Protein AF-A0A2D9JHL9-F1 (afdb_monomer)

pLDDT: mean 88.26, std 13.21, range [36.41, 97.88]

Sequence (69 aa):
ATTPQWPIMHAVLHGVSRDEMMARHKANHIQVAYANSADEADLAMRAKASVANQLGMVVNYCGVRPDAH

Mean predicted aligned error: 5.17 Å

Radius of gyration: 14.08 Å; Cα contacts (8 Å, |Δi|>4): 26; chains: 1; bounding box: 34×32×34 Å

Solvent-accessible surface area (backbone atoms only — not comparable to full-atom values): 4845 Å² total; per-residue (Å²): 136,85,64,86,92,50,94,82,87,88,84,84,67,56,79,42,53,73,66,64,51,56,76,68,50,92,61,96,74,84,88,87,82,89,57,95,43,72,69,49,42,52,47,53,54,50,50,57,47,50,53,42,41,75,73,72,43,90,77,84,87,83,44,82,65,87,80,82,109

Structure (mmCIF, N/CA/C/O backbone):
data_AF-A0A2D9JHL9-F1
#
_entry.id   AF-A0A2D9JHL9-F1
#
loop_
_atom_site.group_PDB
_atom_site.id
_atom_site.type_symbol
_atom_site.label_atom_id
_atom_site.label_alt_id
_atom_site.label_comp_id
_atom_site.label_asym_id
_atom_site.label_entity_id
_atom_site.label_seq_id
_atom_site.pdbx_PDB_ins_code
_atom_site.Cartn_x
_atom_site.Cartn_y
_atom_site.Cartn_z
_atom_site.occupancy
_atom_site.B_iso_or_equiv
_atom_site.auth_seq_id
_atom_site.auth_comp_id
_atom_site.auth_asym_id
_atom_site.auth_atom_id
_atom_site.pdbx_PDB_model_num
ATOM 1 N N . ALA A 1 1 ? 8.059 19.148 -0.617 1.00 55.22 1 ALA A N 1
ATOM 2 C CA . ALA A 1 1 ? 9.522 19.029 -0.757 1.00 55.22 1 ALA A CA 1
ATOM 3 C C . ALA A 1 1 ? 9.907 17.592 -0.439 1.00 55.22 1 ALA A C 1
ATOM 5 O O . ALA A 1 1 ? 9.396 17.059 0.536 1.00 55.22 1 ALA A O 1
ATOM 6 N N . THR A 1 2 ? 10.717 16.951 -1.277 1.00 81.94 2 THR A N 1
ATOM 7 C CA . THR A 1 2 ? 11.305 15.637 -0.981 1.00 81.94 2 THR A CA 1
ATOM 8 C C . THR A 1 2 ? 12.608 15.838 -0.210 1.00 81.94 2 THR A C 1
ATOM 10 O O . THR A 1 2 ? 13.324 16.795 -0.496 1.00 81.94 2 THR A O 1
ATOM 13 N N . THR A 1 3 ? 12.916 14.956 0.740 1.00 90.62 3 THR A N 1
ATOM 14 C CA . THR A 1 3 ? 14.184 14.945 1.490 1.00 90.62 3 THR A CA 1
ATOM 15 C C . THR A 1 3 ? 15.110 13.918 0.830 1.00 90.62 3 THR A C 1
ATOM 17 O O . THR A 1 3 ? 14.909 12.728 1.064 1.00 90.62 3 THR A O 1
ATOM 20 N N . PRO A 1 4 ? 1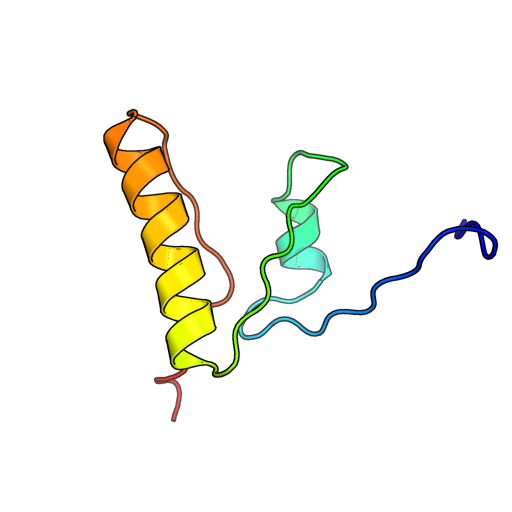6.085 14.308 -0.020 1.00 87.94 4 PRO A N 1
ATOM 21 C CA . PRO A 1 4 ? 16.871 13.351 -0.815 1.00 87.94 4 PRO A CA 1
ATOM 22 C C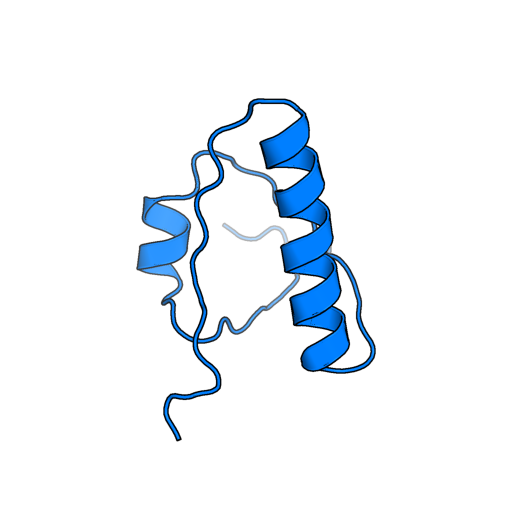 . PRO A 1 4 ? 17.711 12.381 0.022 1.00 87.94 4 PRO A C 1
ATOM 24 O O . PRO A 1 4 ? 18.123 11.336 -0.464 1.00 87.94 4 PRO A O 1
ATOM 27 N N . GLN A 1 5 ? 17.973 12.732 1.280 1.00 94.50 5 GLN A N 1
ATOM 28 C CA . GLN A 1 5 ? 18.685 11.893 2.238 1.00 94.50 5 GLN A CA 1
ATOM 29 C C . GLN A 1 5 ? 17.840 10.707 2.722 1.00 94.50 5 GLN A C 1
ATOM 31 O O . GLN A 1 5 ? 18.374 9.796 3.350 1.00 94.50 5 GLN A O 1
ATOM 36 N N . TRP A 1 6 ? 16.523 10.733 2.508 1.00 95.19 6 TRP A N 1
ATOM 37 C CA . TRP A 1 6 ? 15.625 9.674 2.954 1.00 95.19 6 TRP A CA 1
ATOM 38 C C . TRP A 1 6 ? 15.424 8.635 1.852 1.00 95.19 6 TRP A C 1
ATOM 40 O O . TRP A 1 6 ? 15.460 8.987 0.674 1.00 95.19 6 TRP A O 1
ATOM 50 N N . PRO A 1 7 ? 15.166 7.363 2.205 1.00 92.00 7 PRO A N 1
ATOM 51 C CA . PRO A 1 7 ? 14.769 6.362 1.226 1.00 92.00 7 PRO A CA 1
ATOM 52 C C . PRO A 1 7 ? 13.515 6.813 0.468 1.00 92.00 7 PRO A C 1
ATOM 54 O O . PRO A 1 7 ? 12.499 7.152 1.079 1.00 92.00 7 PRO A O 1
ATOM 57 N N . ILE A 1 8 ? 13.587 6.807 -0.863 1.00 92.31 8 ILE A N 1
ATOM 58 C CA . ILE A 1 8 ? 12.474 7.178 -1.741 1.00 92.31 8 ILE A CA 1
ATOM 59 C C . ILE A 1 8 ? 11.948 5.913 -2.412 1.00 92.31 8 ILE A C 1
ATOM 61 O O . ILE A 1 8 ? 12.697 5.188 -3.064 1.00 92.31 8 ILE A O 1
ATOM 65 N N . MET A 1 9 ? 10.646 5.674 -2.275 1.00 91.94 9 MET A N 1
ATOM 66 C CA . MET A 1 9 ? 9.930 4.635 -3.007 1.00 91.94 9 MET A CA 1
ATOM 67 C C . MET A 1 9 ? 9.095 5.283 -4.113 1.00 91.94 9 MET A C 1
ATOM 69 O O . MET A 1 9 ? 8.375 6.251 -3.867 1.00 91.94 9 MET A O 1
ATOM 73 N N . HIS A 1 10 ? 9.207 4.749 -5.329 1.00 91.94 10 HIS A N 1
ATOM 74 C CA . HIS A 1 10 ? 8.384 5.134 -6.470 1.00 91.94 10 HIS A CA 1
ATOM 75 C C . HIS A 1 10 ? 7.486 3.956 -6.854 1.00 91.94 10 HIS A C 1
ATOM 77 O O . HIS A 1 10 ? 7.990 2.892 -7.211 1.00 91.94 10 HIS A O 1
ATOM 83 N N . ALA A 1 11 ? 6.168 4.147 -6.789 1.00 90.38 11 ALA A N 1
ATOM 84 C CA . ALA A 1 11 ? 5.182 3.120 -7.106 1.00 90.38 11 ALA A CA 1
ATOM 85 C C . ALA A 1 11 ? 4.328 3.517 -8.309 1.00 90.38 11 ALA A C 1
ATOM 87 O O . ALA A 1 11 ? 3.955 4.679 -8.474 1.00 90.38 11 ALA A O 1
ATOM 88 N N . VAL A 1 12 ? 3.969 2.511 -9.100 1.00 89.38 12 VAL A N 1
ATOM 89 C CA . VAL A 1 12 ? 2.895 2.586 -10.089 1.00 89.38 12 VAL A CA 1
ATOM 90 C C . VAL A 1 12 ? 1.758 1.712 -9.576 1.00 89.38 12 VAL A C 1
ATOM 92 O O . VAL A 1 12 ? 1.993 0.575 -9.175 1.00 89.38 12 VAL A O 1
ATOM 95 N N . LEU A 1 13 ? 0.547 2.265 -9.534 1.00 89.06 13 LEU A N 1
ATOM 96 C CA . LEU A 1 13 ? -0.645 1.572 -9.049 1.00 89.06 13 LEU A CA 1
ATOM 97 C C . LEU A 1 13 ? -1.531 1.179 -10.232 1.00 89.06 13 LEU A C 1
ATOM 99 O O . LEU A 1 13 ? -1.679 1.942 -11.188 1.00 89.06 13 LEU A O 1
ATOM 103 N N . HIS A 1 14 ? -2.129 -0.005 -10.158 1.00 86.19 14 HIS A N 1
ATOM 104 C CA . HIS A 1 14 ? -3.058 -0.498 -11.170 1.00 86.19 14 HIS A CA 1
ATOM 105 C C . HIS A 1 14 ? -4.490 -0.102 -10.809 1.00 86.19 14 HIS A C 1
ATOM 107 O O . HIS A 1 14 ? -4.885 -0.204 -9.653 1.00 86.19 1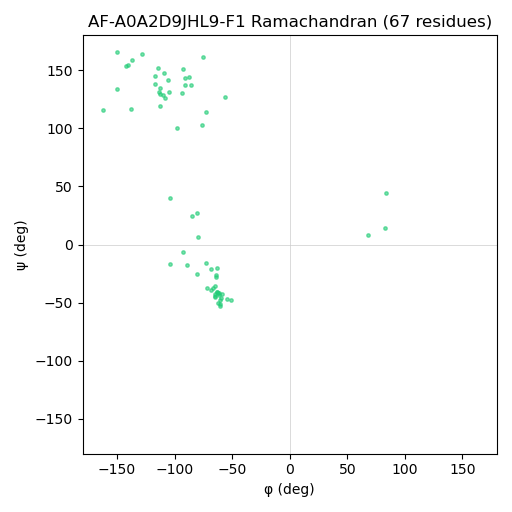4 HIS A O 1
ATOM 113 N N . GLY A 1 15 ? -5.279 0.356 -11.785 1.00 87.38 15 GLY A N 1
ATOM 114 C CA . GLY A 1 15 ? -6.716 0.616 -11.607 1.00 87.38 15 GLY A CA 1
ATOM 115 C C . GLY A 1 15 ? -7.085 1.790 -10.687 1.00 87.38 15 GLY A C 1
ATOM 116 O O . GLY A 1 15 ? -8.259 1.952 -10.368 1.00 87.38 15 GLY A O 1
ATOM 117 N N . VAL A 1 16 ? -6.114 2.590 -10.239 1.00 91.75 16 VAL A N 1
ATOM 118 C CA . VAL A 1 16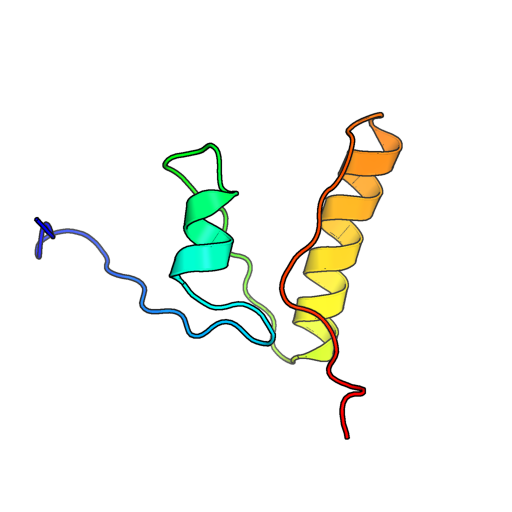 ? -6.341 3.822 -9.473 1.00 91.75 16 VAL A CA 1
ATOM 119 C C . VAL A 1 16 ? -5.217 4.814 -9.757 1.00 91.75 16 VAL A C 1
ATOM 121 O O . VAL A 1 16 ? -4.039 4.452 -9.761 1.00 91.75 16 VAL A O 1
ATOM 124 N N . SER A 1 17 ? -5.562 6.073 -10.009 1.00 92.25 17 SER A N 1
ATOM 125 C CA . SER A 1 17 ? -4.567 7.133 -10.157 1.00 92.25 17 SER A CA 1
ATOM 126 C C . SER A 1 17 ? -3.983 7.547 -8.802 1.00 92.25 17 SER A C 1
ATOM 128 O O . SER A 1 17 ? -4.576 7.340 -7.739 1.00 92.25 17 SER A O 1
ATOM 130 N N . ARG A 1 18 ? -2.817 8.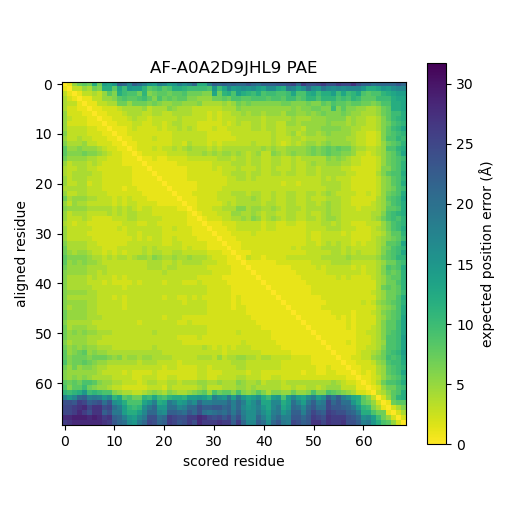203 -8.836 1.00 92.50 18 ARG A N 1
ATOM 131 C CA . ARG A 1 18 ? -2.212 8.826 -7.648 1.00 92.50 18 ARG A CA 1
ATOM 132 C C . ARG A 1 18 ? -3.215 9.727 -6.925 1.00 92.50 18 ARG A C 1
ATOM 134 O O . ARG A 1 18 ? -3.335 9.641 -5.709 1.00 92.50 18 ARG A O 1
ATOM 141 N N . ASP A 1 19 ? -3.914 10.584 -7.662 1.00 93.88 19 ASP A N 1
ATOM 142 C CA . ASP A 1 19 ? -4.758 11.619 -7.064 1.00 93.88 19 ASP A CA 1
ATOM 143 C C . ASP A 1 19 ? -6.016 11.017 -6.427 1.00 93.88 19 ASP A C 1
ATOM 145 O O . ASP A 1 19 ? -6.392 11.423 -5.331 1.00 93.88 19 ASP A O 1
ATOM 149 N N . GLU A 1 20 ? -6.605 9.984 -7.032 1.00 93.12 20 GLU A N 1
ATOM 150 C CA . GLU A 1 20 ? -7.728 9.243 -6.442 1.00 93.12 20 GLU A CA 1
ATOM 151 C C . GLU A 1 20 ? -7.325 8.506 -5.160 1.00 93.12 20 GLU A C 1
ATOM 153 O O . GLU A 1 20 ? -8.039 8.576 -4.155 1.00 93.12 20 GLU A O 1
ATOM 158 N N . MET A 1 21 ? -6.167 7.831 -5.169 1.00 93.31 21 MET A N 1
ATOM 159 C CA . MET A 1 21 ? -5.652 7.136 -3.987 1.00 93.31 21 MET A CA 1
ATOM 160 C C . MET A 1 21 ? -5.378 8.136 -2.858 1.00 93.31 21 MET A C 1
ATOM 162 O O . MET A 1 21 ? -5.891 7.979 -1.747 1.00 93.31 21 MET A O 1
ATOM 1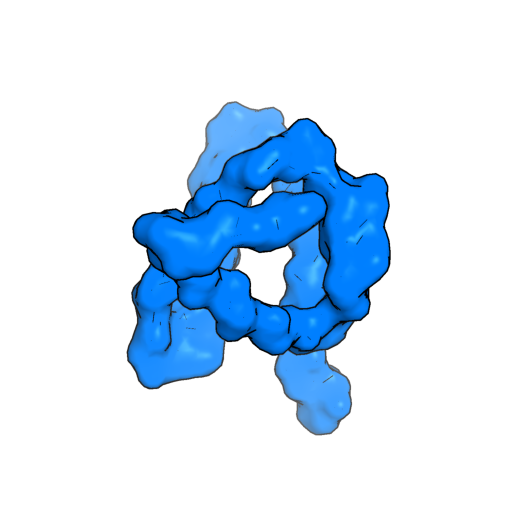66 N N . MET A 1 22 ? -4.653 9.216 -3.156 1.00 93.75 22 MET A N 1
ATOM 167 C CA . MET A 1 22 ? -4.302 10.240 -2.172 1.00 93.75 22 MET A CA 1
ATOM 168 C C . MET A 1 22 ? -5.527 10.993 -1.640 1.00 93.75 22 MET A C 1
ATOM 170 O O . MET A 1 22 ? -5.572 11.302 -0.453 1.00 93.75 22 MET A O 1
ATOM 174 N N . ALA A 1 23 ? -6.550 11.243 -2.467 1.00 94.44 23 ALA A N 1
ATOM 175 C CA . ALA A 1 23 ? -7.781 11.910 -2.036 1.00 94.44 23 ALA A CA 1
ATOM 176 C C . ALA A 1 23 ? -8.574 11.103 -0.992 1.00 94.44 23 ALA A C 1
ATOM 178 O O . ALA A 1 23 ? -9.337 11.672 -0.207 1.00 94.44 23 ALA A O 1
ATOM 179 N N . ARG A 1 24 ? -8.423 9.772 -0.977 1.00 92.88 24 ARG A N 1
ATOM 180 C CA . ARG A 1 24 ? -9.122 8.871 -0.045 1.00 92.88 24 ARG A CA 1
ATOM 181 C C . ARG A 1 24 ? -8.230 8.351 1.083 1.00 92.88 24 AR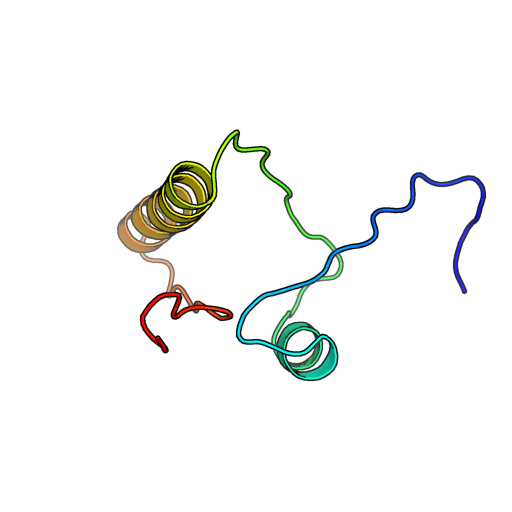G A C 1
ATOM 183 O O . ARG A 1 24 ? -8.771 7.892 2.093 1.00 92.88 24 ARG A O 1
ATOM 190 N N . HIS A 1 25 ? -6.906 8.443 0.956 1.00 93.19 25 HIS A N 1
ATOM 191 C CA . HIS A 1 25 ? -5.954 8.007 1.977 1.00 93.19 25 HIS A CA 1
ATOM 192 C C . HIS A 1 25 ? -5.874 9.010 3.132 1.00 93.19 25 HIS A C 1
ATOM 194 O O . HIS A 1 25 ? -5.246 10.060 3.041 1.00 93.19 25 HIS A O 1
ATOM 200 N N . LYS A 1 26 ? -6.517 8.684 4.257 1.00 92.62 26 LYS A N 1
ATOM 201 C CA . LYS A 1 26 ? -6.605 9.560 5.442 1.00 92.62 26 LYS A CA 1
ATOM 202 C C . LYS A 1 26 ? -5.402 9.441 6.392 1.00 92.62 26 LYS A C 1
ATOM 204 O O . LYS A 1 26 ? -5.547 9.691 7.586 1.00 92.62 26 LYS A O 1
ATOM 209 N N . ALA A 1 27 ? -4.237 9.026 5.896 1.00 93.56 27 ALA A N 1
ATOM 210 C CA . ALA A 1 27 ? -3.020 8.882 6.691 1.00 93.56 27 ALA A CA 1
ATOM 211 C C . ALA A 1 27 ? -1.794 9.418 5.943 1.00 93.56 27 ALA A C 1
ATOM 213 O O . ALA A 1 27 ? -1.777 9.529 4.722 1.00 93.56 27 ALA A O 1
ATOM 214 N N . ASN A 1 28 ? -0.742 9.738 6.690 1.00 92.25 28 ASN A N 1
ATOM 215 C CA . ASN A 1 28 ? 0.543 10.170 6.138 1.00 92.25 28 ASN A CA 1
ATOM 216 C C . ASN A 1 28 ? 1.496 8.993 5.859 1.00 92.25 28 ASN A C 1
ATOM 218 O O . ASN A 1 28 ? 2.482 9.160 5.148 1.00 92.25 28 ASN A O 1
ATOM 222 N N . HIS A 1 29 ? 1.233 7.823 6.449 1.00 93.44 29 HIS A N 1
ATOM 223 C CA . HIS A 1 29 ? 2.063 6.626 6.342 1.00 93.44 29 HIS A CA 1
ATOM 224 C C . HIS A 1 29 ? 1.308 5.514 5.605 1.00 93.44 29 HIS A C 1
ATOM 226 O O . HIS A 1 29 ? 0.079 5.424 5.660 1.00 93.44 29 HIS A O 1
ATOM 232 N N . ILE A 1 30 ? 2.066 4.648 4.936 1.00 93.56 30 ILE A N 1
ATOM 233 C CA . ILE A 1 30 ? 1.584 3.420 4.299 1.00 93.56 30 ILE A CA 1
ATOM 234 C C . ILE A 1 30 ? 2.433 2.234 4.760 1.00 93.56 30 ILE A C 1
ATOM 236 O O . ILE A 1 30 ? 3.529 2.409 5.289 1.00 93.56 30 ILE A O 1
ATOM 240 N N . GLN A 1 31 ? 1.926 1.023 4.544 1.00 94.00 31 GLN A N 1
ATOM 241 C CA . GLN A 1 31 ? 2.679 -0.216 4.729 1.00 94.00 31 GLN A CA 1
ATOM 242 C C . GLN A 1 31 ? 2.889 -0.864 3.365 1.00 94.00 31 GLN A C 1
ATOM 244 O O . GLN A 1 31 ? 1.943 -0.954 2.585 1.00 94.00 31 GLN A O 1
ATOM 249 N N . VAL A 1 32 ? 4.109 -1.326 3.107 1.00 93.75 32 VAL A N 1
ATOM 250 C CA . VAL A 1 32 ? 4.490 -1.995 1.860 1.00 93.75 32 VAL A CA 1
ATOM 251 C C . VAL A 1 32 ? 4.827 -3.446 2.185 1.00 93.75 32 VAL A C 1
ATOM 253 O O . VAL A 1 32 ? 5.574 -3.704 3.126 1.00 93.75 32 VAL A O 1
ATOM 256 N N . ALA A 1 33 ? 4.259 -4.379 1.425 1.00 92.81 33 ALA A N 1
ATOM 257 C CA . ALA A 1 33 ? 4.572 -5.801 1.496 1.00 92.81 33 ALA A CA 1
ATOM 258 C C . ALA A 1 33 ? 5.158 -6.246 0.151 1.00 92.81 33 ALA A C 1
ATOM 260 O O . ALA A 1 33 ? 4.677 -5.820 -0.898 1.00 92.81 33 ALA A O 1
ATOM 261 N N . TYR A 1 34 ? 6.197 -7.077 0.194 1.00 93.88 34 TYR A N 1
ATOM 262 C CA . TYR A 1 34 ? 6.829 -7.646 -0.995 1.00 93.88 34 TYR A CA 1
ATOM 263 C C . TYR A 1 34 ? 6.181 -8.988 -1.348 1.00 93.88 34 TYR A C 1
ATOM 265 O O . TYR A 1 34 ? 5.838 -9.761 -0.456 1.00 93.88 34 TYR A O 1
ATOM 273 N N . ALA A 1 35 ? 6.045 -9.256 -2.643 1.00 94.00 35 ALA A N 1
ATOM 274 C CA . ALA A 1 35 ? 5.513 -10.494 -3.203 1.00 94.00 35 ALA A CA 1
ATOM 275 C C . ALA A 1 35 ? 6.294 -10.852 -4.475 1.00 94.00 35 ALA A C 1
ATOM 277 O O . ALA A 1 35 ? 6.838 -9.955 -5.126 1.00 94.00 35 ALA A O 1
ATOM 278 N N . ASN A 1 36 ? 6.358 -12.137 -4.833 1.00 95.62 36 ASN A N 1
ATOM 279 C CA . ASN A 1 36 ? 7.137 -12.600 -5.989 1.00 95.62 36 ASN A CA 1
ATOM 280 C C . ASN A 1 36 ? 6.308 -12.685 -7.281 1.00 95.62 36 ASN A C 1
ATOM 282 O O . ASN A 1 36 ? 6.860 -12.934 -8.351 1.00 95.62 36 ASN A O 1
ATOM 286 N N . SER A 1 37 ? 4.992 -12.478 -7.199 1.00 93.31 37 SER A N 1
ATOM 287 C CA . SER A 1 37 ? 4.074 -12.467 -8.339 1.00 93.31 37 SER A CA 1
ATOM 288 C C . SER A 1 37 ? 2.880 -11.541 -8.084 1.00 93.31 37 SER A C 1
ATOM 290 O O . SER A 1 37 ? 2.625 -11.136 -6.946 1.00 93.31 37 SER A O 1
ATOM 292 N N . ALA A 1 38 ? 2.136 -11.209 -9.144 1.00 88.81 38 ALA A N 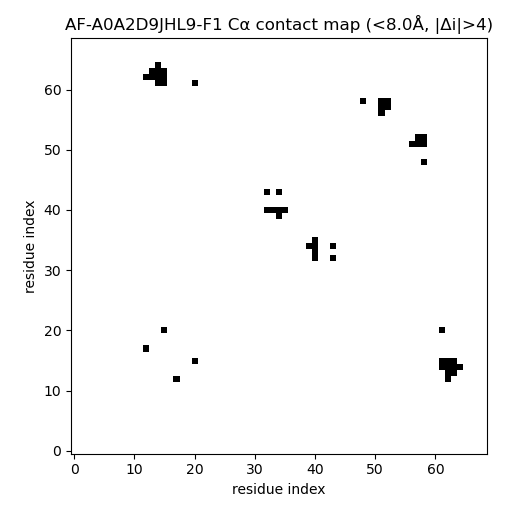1
ATOM 293 C CA . ALA A 1 38 ? 0.889 -10.451 -9.026 1.00 88.81 38 ALA A CA 1
ATOM 294 C C . ALA A 1 38 ? -0.153 -11.206 -8.180 1.00 88.81 38 ALA A C 1
ATOM 296 O O . ALA A 1 38 ? -0.770 -10.612 -7.300 1.00 88.81 38 ALA A O 1
ATOM 297 N N . ASP A 1 39 ? -0.269 -12.525 -8.369 1.00 90.69 39 ASP A N 1
ATOM 298 C CA . ASP A 1 39 ? -1.185 -13.375 -7.599 1.00 90.69 39 ASP A CA 1
ATOM 299 C C . ASP A 1 39 ? -0.835 -13.390 -6.102 1.00 90.69 39 ASP A C 1
ATOM 301 O O . ASP A 1 39 ? -1.720 -13.307 -5.249 1.00 90.69 39 ASP A O 1
ATOM 305 N N . GLU A 1 40 ? 0.458 -13.448 -5.759 1.00 94.06 40 GLU A N 1
ATOM 306 C CA . GLU A 1 40 ? 0.918 -13.353 -4.368 1.00 94.06 40 GLU A CA 1
ATOM 307 C C . GLU A 1 40 ? 0.660 -11.961 -3.770 1.00 94.06 40 GLU A C 1
ATOM 309 O O . GLU A 1 40 ? 0.301 -11.854 -2.595 1.00 94.06 40 GLU A O 1
ATOM 314 N N . ALA A 1 41 ? 0.809 -10.892 -4.560 1.00 91.56 41 ALA A N 1
ATOM 315 C CA . ALA A 1 41 ? 0.515 -9.528 -4.120 1.00 91.56 41 ALA A CA 1
ATOM 316 C C . ALA A 1 41 ? -0.983 -9.348 -3.817 1.00 91.56 41 ALA A C 1
ATOM 318 O O . ALA A 1 41 ? -1.350 -8.826 -2.758 1.00 91.56 41 ALA A O 1
ATOM 319 N N . ASP A 1 42 ? -1.845 -9.854 -4.700 1.00 89.56 42 ASP A N 1
ATOM 320 C CA . ASP A 1 42 ? -3.295 -9.872 -4.513 1.00 89.56 42 ASP A CA 1
ATOM 321 C C . ASP A 1 42 ? -3.694 -10.706 -3.294 1.00 89.56 42 ASP A C 1
ATOM 323 O O . ASP A 1 42 ? -4.543 -10.286 -2.498 1.00 89.56 42 ASP A O 1
ATOM 327 N N . LEU A 1 43 ? -3.059 -11.866 -3.103 1.00 92.12 43 LEU A N 1
ATOM 328 C CA . LEU A 1 43 ? -3.266 -12.703 -1.927 1.00 92.12 43 LEU A CA 1
ATOM 329 C C . LEU A 1 43 ? -2.892 -11.957 -0.641 1.00 92.12 43 LEU A C 1
ATOM 331 O O . LEU A 1 43 ? -3.689 -11.939 0.297 1.00 92.12 43 LEU A O 1
ATOM 335 N N . ALA A 1 44 ? -1.728 -11.305 -0.593 1.00 93.50 44 ALA A N 1
ATOM 336 C CA . ALA A 1 44 ? -1.280 -10.546 0.573 1.00 93.50 44 ALA A CA 1
ATOM 337 C C . ALA A 1 44 ? -2.241 -9.391 0.911 1.00 93.50 44 ALA A C 1
ATOM 339 O O . ALA A 1 44 ? -2.617 -9.200 2.074 1.00 93.50 44 ALA A O 1
ATOM 340 N N . MET A 1 45 ? -2.698 -8.656 -0.108 1.00 91.75 45 MET A N 1
ATOM 341 C CA . MET A 1 45 ? -3.700 -7.600 0.042 1.00 91.75 45 MET A CA 1
ATOM 342 C C . MET A 1 45 ? -5.019 -8.152 0.605 1.00 91.75 45 MET A C 1
ATOM 344 O O . MET A 1 45 ? -5.547 -7.621 1.589 1.00 91.75 45 MET A O 1
ATOM 348 N N . ARG A 1 46 ? -5.556 -9.223 0.003 1.00 91.88 46 ARG A N 1
ATOM 349 C CA . ARG A 1 46 ? -6.814 -9.854 0.433 1.00 91.88 46 ARG A CA 1
ATOM 350 C C . ARG A 1 46 ? -6.702 -10.425 1.842 1.00 91.88 46 ARG A C 1
ATOM 352 O O . ARG A 1 46 ? -7.622 -10.235 2.632 1.00 91.88 46 ARG A O 1
ATOM 359 N N . ALA A 1 47 ? -5.579 -11.054 2.183 1.00 94.75 47 ALA A N 1
ATOM 360 C CA . ALA A 1 47 ? -5.328 -11.604 3.510 1.00 94.75 47 ALA A CA 1
ATOM 361 C C . ALA A 1 47 ? -5.368 -10.511 4.584 1.00 94.75 47 ALA A C 1
ATOM 363 O O . ALA A 1 47 ? -6.153 -10.615 5.526 1.00 94.75 47 ALA A O 1
ATOM 364 N N . LYS A 1 48 ? -4.600 -9.425 4.410 1.00 93.88 48 LYS A N 1
ATOM 365 C CA . LYS A 1 48 ? -4.556 -8.305 5.367 1.00 93.88 48 LYS A CA 1
ATOM 366 C C . LYS A 1 48 ? -5.943 -7.747 5.651 1.00 93.88 48 LYS A C 1
ATOM 368 O O . LYS A 1 48 ? -6.318 -7.509 6.799 1.00 93.88 48 LYS A O 1
ATOM 373 N N . ALA A 1 49 ? -6.702 -7.528 4.595 1.00 94.06 49 ALA A N 1
ATOM 374 C CA . ALA A 1 49 ? -8.000 -6.917 4.730 1.00 94.06 49 ALA A CA 1
ATOM 375 C C . ALA A 1 49 ? -9.097 -7.907 5.161 1.00 94.06 49 ALA A C 1
ATOM 377 O O . ALA A 1 49 ? -10.017 -7.498 5.862 1.00 94.06 49 ALA A O 1
ATOM 378 N N . SER A 1 50 ? -8.949 -9.207 4.890 1.00 95.94 50 SER A N 1
ATOM 379 C CA . SER A 1 50 ? -9.773 -10.243 5.519 1.00 95.94 50 SER A CA 1
ATOM 380 C C . SER A 1 50 ? -9.624 -10.220 7.041 1.00 95.94 50 SER A C 1
ATOM 382 O O . SER A 1 50 ? -10.640 -10.193 7.737 1.00 95.94 50 SER A O 1
ATOM 384 N N . VAL A 1 51 ? -8.397 -10.138 7.582 1.00 97.00 51 VAL A N 1
ATOM 385 C CA . VAL A 1 51 ? -8.239 -10.055 9.048 1.00 97.00 51 VAL A CA 1
ATOM 386 C C . VAL A 1 51 ? -8.763 -8.727 9.596 1.00 97.00 51 VAL A C 1
ATOM 388 O O . VAL A 1 51 ? -9.441 -8.735 10.617 1.00 97.00 51 VAL A O 1
ATOM 391 N N . ALA A 1 52 ? -8.544 -7.597 8.913 1.00 96.12 52 ALA A N 1
ATOM 392 C CA . ALA A 1 52 ? -9.112 -6.313 9.339 1.00 96.12 52 ALA A CA 1
ATOM 393 C C . ALA A 1 52 ? -10.650 -6.357 9.407 1.00 96.12 52 ALA A C 1
ATOM 395 O O . ALA A 1 52 ? -11.243 -5.906 10.387 1.00 96.12 52 ALA A O 1
ATOM 396 N N . ASN A 1 53 ? -11.290 -6.966 8.406 1.00 97.06 53 ASN A N 1
ATOM 397 C CA . ASN A 1 53 ? -12.736 -7.161 8.383 1.00 97.06 53 ASN A CA 1
ATOM 398 C C . ASN A 1 53 ? -13.212 -8.090 9.514 1.00 97.06 53 ASN A C 1
ATOM 400 O O . ASN A 1 53 ? -14.198 -7.789 10.179 1.00 97.06 53 ASN A O 1
ATOM 404 N N . GLN A 1 54 ? -12.496 -9.188 9.780 1.00 97.56 54 GLN A N 1
ATOM 405 C CA . GLN A 1 54 ? -12.803 -10.097 10.896 1.00 97.56 54 GLN A CA 1
ATOM 406 C C . GLN A 1 54 ? -12.652 -9.426 12.270 1.00 97.56 54 GLN A C 1
ATOM 408 O O . GLN A 1 54 ? -13.360 -9.780 13.207 1.00 97.56 54 GLN A O 1
ATOM 413 N N . LEU A 1 55 ? -11.783 -8.419 12.382 1.00 97.88 55 LEU A N 1
ATOM 414 C CA . LEU A 1 55 ? -11.649 -7.570 13.570 1.00 97.88 55 LEU A CA 1
ATOM 415 C C . LEU A 1 55 ? -12.729 -6.472 13.660 1.00 97.88 55 LEU A C 1
ATOM 417 O O . LEU A 1 55 ? -12.661 -5.618 14.541 1.00 97.88 55 LEU A O 1
ATOM 421 N N . GLY A 1 56 ? -13.720 -6.475 12.763 1.00 97.50 56 GLY A N 1
ATOM 422 C CA . GLY A 1 56 ? -14.839 -5.532 12.764 1.00 97.50 56 GLY A CA 1
ATOM 423 C C . GLY A 1 56 ? -14.535 -4.182 12.112 1.00 97.50 56 GLY A C 1
ATOM 424 O O . GLY A 1 56 ? -15.301 -3.235 12.287 1.00 97.50 56 GLY A O 1
ATOM 425 N N . MET A 1 57 ? -13.433 -4.056 11.367 1.00 96.94 57 MET A N 1
ATOM 426 C CA . MET A 1 57 ? -13.099 -2.820 10.657 1.00 96.94 57 MET A CA 1
ATOM 427 C C . MET A 1 57 ? -13.788 -2.771 9.292 1.00 96.94 57 MET A C 1
ATOM 429 O O . MET A 1 57 ? -13.760 -3.739 8.535 1.00 96.94 57 MET A O 1
ATOM 433 N N . VAL A 1 58 ? -14.334 -1.607 8.927 1.00 94.94 58 VAL A N 1
ATOM 434 C CA . VAL A 1 58 ? -14.813 -1.369 7.558 1.00 94.94 58 VAL A CA 1
ATOM 435 C C . VAL A 1 58 ? -13.611 -1.210 6.633 1.00 94.94 58 VAL A C 1
ATOM 437 O O . VAL A 1 58 ? -12.849 -0.245 6.732 1.00 94.94 58 VAL A O 1
ATOM 440 N N . VAL A 1 59 ? -13.457 -2.153 5.711 1.00 93.44 59 VAL A N 1
ATOM 441 C CA . VAL A 1 59 ? -12.372 -2.157 4.733 1.00 93.44 59 VAL A CA 1
ATOM 442 C C . VAL A 1 59 ? -12.826 -1.476 3.446 1.00 93.44 59 VAL A C 1
ATOM 444 O O . VAL A 1 59 ? -13.861 -1.815 2.881 1.00 93.44 59 VAL A O 1
ATOM 447 N N . ASN A 1 60 ? -12.012 -0.543 2.951 1.00 91.50 60 ASN A N 1
ATOM 448 C CA . ASN A 1 60 ? -12.165 0.041 1.621 1.00 91.50 60 ASN A CA 1
ATOM 449 C C . ASN A 1 60 ? -10.983 -0.406 0.754 1.00 91.50 60 ASN A C 1
ATOM 451 O O . ASN A 1 60 ? -9.835 -0.248 1.167 1.00 91.50 60 ASN A O 1
ATOM 455 N N . TYR A 1 61 ? -11.263 -0.927 -0.439 1.00 87.38 61 TYR A N 1
ATOM 456 C CA . TYR A 1 61 ? -10.247 -1.308 -1.420 1.00 87.38 61 TYR A CA 1
ATOM 457 C C . TYR A 1 61 ? -10.253 -0.351 -2.609 1.00 87.38 61 TYR A C 1
ATOM 459 O O . TYR A 1 61 ? -11.301 0.155 -3.006 1.00 87.38 61 TYR A O 1
ATOM 467 N N . CYS A 1 62 ? -9.081 -0.129 -3.195 1.00 87.44 62 CYS A N 1
ATOM 468 C CA . CYS A 1 62 ? -8.925 0.573 -4.463 1.00 87.44 62 CYS A CA 1
ATOM 469 C C . CYS A 1 62 ? -7.841 -0.125 -5.286 1.00 87.44 62 CYS A C 1
ATOM 471 O O . CYS A 1 62 ? -6.974 -0.787 -4.718 1.00 87.44 62 CYS A O 1
ATOM 473 N N . GLY A 1 63 ? -7.910 0.017 -6.607 1.00 79.88 63 GLY A N 1
ATOM 474 C CA . GLY A 1 63 ? -6.894 -0.526 -7.505 1.00 79.88 63 GLY A CA 1
ATOM 475 C C . GLY A 1 63 ? -7.051 -2.001 -7.882 1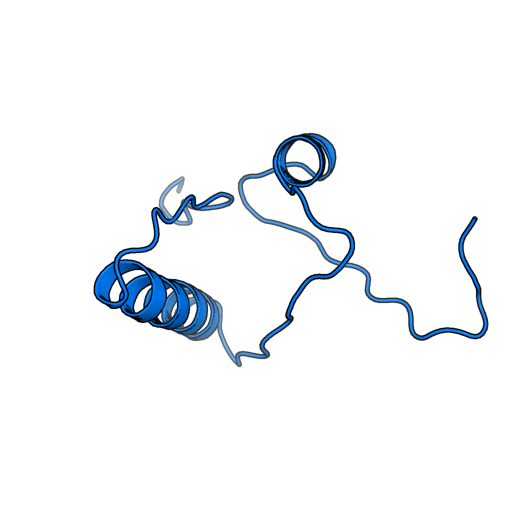.00 79.88 63 GLY A C 1
ATOM 476 O O . GLY A 1 63 ? -6.066 -2.728 -7.910 1.00 79.88 63 GLY A O 1
ATOM 477 N N . VAL A 1 64 ? -8.268 -2.456 -8.207 1.00 68.94 64 VAL A N 1
ATOM 478 C CA . VAL A 1 64 ? -8.495 -3.824 -8.715 1.00 68.94 64 VAL A CA 1
ATOM 479 C C . VAL A 1 64 ? -9.496 -3.893 -9.872 1.00 68.94 64 VAL A C 1
ATOM 481 O O . VAL A 1 64 ? -10.679 -3.607 -9.696 1.00 68.94 64 VAL A O 1
ATOM 484 N N . ARG A 1 65 ? -8.986 -4.330 -11.034 1.00 53.69 65 ARG A N 1
ATOM 485 C CA . ARG A 1 65 ? -9.369 -5.558 -11.768 1.00 53.69 65 ARG A CA 1
ATOM 486 C C . ARG A 1 65 ? -8.257 -5.915 -12.780 1.00 53.69 65 ARG A C 1
ATOM 488 O O . ARG A 1 65 ? -8.050 -5.134 -13.708 1.00 53.69 65 ARG A O 1
ATOM 495 N N . PRO A 1 66 ? -7.553 -7.056 -12.643 1.00 50.00 66 PRO A N 1
ATOM 496 C CA . PRO A 1 66 ? -6.777 -7.665 -13.733 1.00 50.00 66 PRO A CA 1
ATOM 497 C C . PRO A 1 66 ? -7.678 -8.217 -14.854 1.00 50.00 66 PRO A C 1
ATOM 499 O O . PRO A 1 66 ? -7.248 -8.337 -15.990 1.00 50.00 66 PRO A O 1
ATOM 502 N N . ASP A 1 67 ? -8.948 -8.485 -14.546 1.00 49.22 67 ASP A N 1
ATOM 503 C CA . ASP A 1 67 ? -10.020 -8.986 -15.418 1.00 49.22 67 ASP A CA 1
ATOM 504 C C . ASP A 1 67 ? -10.684 -7.886 -16.283 1.00 49.22 67 ASP A C 1
ATOM 506 O O . ASP A 1 67 ? -11.845 -7.982 -16.678 1.00 49.22 67 ASP A O 1
ATOM 510 N N . ALA A 1 68 ? -9.933 -6.825 -16.593 1.00 44.50 68 ALA A N 1
ATOM 511 C CA . ALA A 1 68 ? -10.215 -5.908 -17.699 1.00 44.50 68 ALA A CA 1
ATOM 512 C C . ALA A 1 68 ? -9.264 -6.173 -18.883 1.00 44.50 68 ALA A C 1
ATOM 514 O O . ALA A 1 68 ? -8.782 -5.240 -19.519 1.00 44.50 68 ALA A O 1
ATOM 515 N N . HIS A 1 69 ? -9.002 -7.456 -19.137 1.00 36.41 69 HIS A N 1
ATOM 516 C CA . HIS A 1 69 ? -8.824 -8.088 -20.443 1.00 36.41 69 HIS A CA 1
ATOM 517 C C . HIS A 1 69 ? -9.369 -9.515 -20.353 1.00 36.41 69 HIS A C 1
ATOM 519 O O . HIS A 1 69 ? -9.134 -10.162 -19.307 1.00 36.41 69 HIS A O 1
#

Secondary structure (DSSP, 8-state):
---TTS-------SSS-HHHHHHH---S-------SSHHHHHHHHHHHHHHHHHTT------S--S---

Foldseek 3Di:
DDDVVDDDDDDDAAQDDPVRCVVPDPDPDDDDDDDPDPVRVVVVVCVVVVVCVVVVHDDDDGRDDPPPD